Protein AF-A0A4U7CL26-F1 (afdb_monomer_lite)

Foldseek 3Di:
DQDPVNVPVVDDPVRQDDPVNVVVVVVVVVVVPPPADPVNVVVVVVVVVVVVVVVVVVVVD

Sequence (61 aa):
MIRWAECIKSQPPEVWGPQQNAVVNGQIESAQAVDVSAEEKRAIREFARVELRRTEQDADD

pLDDT: mean 86.09, std 9.55, range [53.28, 96.38]

Structure (mmCIF, N/CA/C/O backbone):
data_AF-A0A4U7CL26-F1
#
_entry.id   AF-A0A4U7CL26-F1
#
loop_
_atom_site.group_PDB
_atom_site.id
_atom_site.type_symbol
_atom_site.label_atom_id
_atom_site.label_alt_id
_atom_site.label_comp_id
_atom_site.label_asym_id
_atom_site.label_entity_id
_atom_site.label_seq_id
_atom_site.pdbx_PDB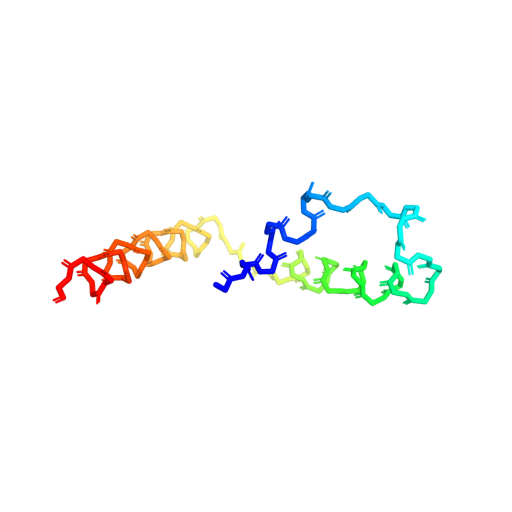_ins_code
_atom_site.Cartn_x
_atom_site.Cartn_y
_atom_site.Cartn_z
_atom_site.occupancy
_atom_site.B_iso_or_equiv
_atom_site.auth_seq_id
_atom_site.auth_comp_id
_atom_site.auth_asym_id
_atom_site.auth_atom_id
_atom_site.pdbx_PDB_model_num
ATOM 1 N N . MET A 1 1 ? -10.802 -5.446 -15.012 1.00 53.28 1 MET A N 1
ATOM 2 C CA . MET A 1 1 ? -9.920 -4.488 -14.306 1.00 53.28 1 MET A CA 1
ATOM 3 C C . MET A 1 1 ? -9.106 -5.295 -13.304 1.00 53.28 1 MET A C 1
ATOM 5 O O . MET A 1 1 ? -9.725 -5.977 -12.503 1.00 53.28 1 MET A O 1
ATOM 9 N N . ILE A 1 2 ? -7.772 -5.319 -13.386 1.00 56.78 2 ILE A N 1
ATOM 10 C CA . ILE A 1 2 ? -6.952 -6.081 -12.423 1.00 56.78 2 ILE A CA 1
ATOM 11 C C . ILE A 1 2 ? -6.952 -5.312 -11.101 1.00 56.78 2 ILE A C 1
ATOM 13 O O . ILE A 1 2 ? -6.636 -4.119 -11.093 1.00 56.78 2 ILE A O 1
ATOM 17 N N . ARG A 1 3 ? -7.327 -5.957 -9.990 1.00 83.50 3 ARG A N 1
ATOM 18 C CA . ARG A 1 3 ? -7.275 -5.301 -8.675 1.00 83.50 3 ARG A CA 1
ATOM 19 C C . ARG A 1 3 ? -5.809 -5.079 -8.303 1.00 83.50 3 ARG A C 1
ATOM 21 O O . ARG A 1 3 ? -4.987 -5.964 -8.500 1.00 83.50 3 ARG A O 1
ATOM 28 N N . TRP A 1 4 ? -5.466 -3.920 -7.738 1.00 84.25 4 TRP A N 1
ATOM 29 C CA . TRP A 1 4 ? -4.077 -3.567 -7.387 1.00 84.25 4 TRP A CA 1
ATOM 30 C C . TRP A 1 4 ? -3.338 -4.703 -6.651 1.00 84.25 4 TRP A C 1
ATOM 32 O O . TRP A 1 4 ? -2.230 -5.066 -7.031 1.00 84.25 4 TRP A O 1
ATOM 42 N N . ALA A 1 5 ? -3.997 -5.363 -5.692 1.00 84.38 5 ALA A N 1
ATOM 43 C CA . ALA A 1 5 ? -3.431 -6.499 -4.961 1.00 84.38 5 ALA A CA 1
ATOM 44 C C . ALA A 1 5 ? -3.083 -7.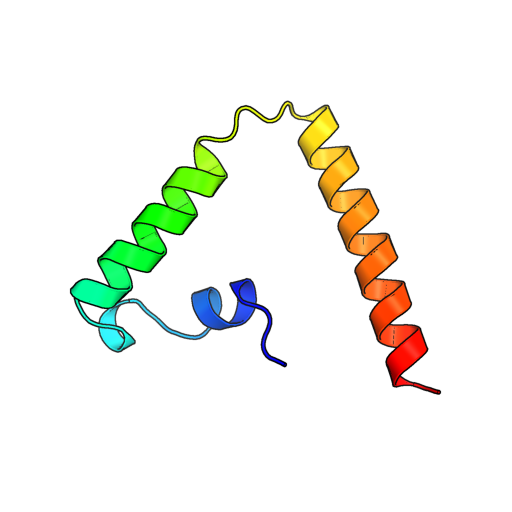716 -5.844 1.00 84.38 5 ALA A C 1
ATOM 46 O O . ALA A 1 5 ? -2.140 -8.442 -5.543 1.00 84.38 5 ALA A O 1
ATOM 47 N N . GLU A 1 6 ? -3.827 -7.964 -6.922 1.00 86.44 6 GLU A N 1
ATOM 48 C CA . GLU A 1 6 ? -3.523 -9.025 -7.890 1.00 86.44 6 GLU A CA 1
ATOM 49 C C . GLU A 1 6 ? -2.322 -8.649 -8.757 1.00 86.44 6 GLU A C 1
ATOM 51 O O . GLU A 1 6 ? -1.479 -9.500 -9.032 1.00 86.44 6 GLU A O 1
ATOM 56 N N . CYS A 1 7 ? -2.196 -7.372 -9.129 1.00 85.44 7 CYS A N 1
ATOM 57 C CA . CYS A 1 7 ? -1.021 -6.859 -9.834 1.00 85.44 7 CYS A CA 1
ATOM 58 C C . CYS A 1 7 ? 0.249 -7.069 -8.993 1.00 85.44 7 CYS A C 1
ATOM 60 O O . CYS A 1 7 ? 1.216 -7.652 -9.475 1.00 85.44 7 CYS A O 1
ATOM 62 N N . ILE A 1 8 ? 0.195 -6.715 -7.702 1.00 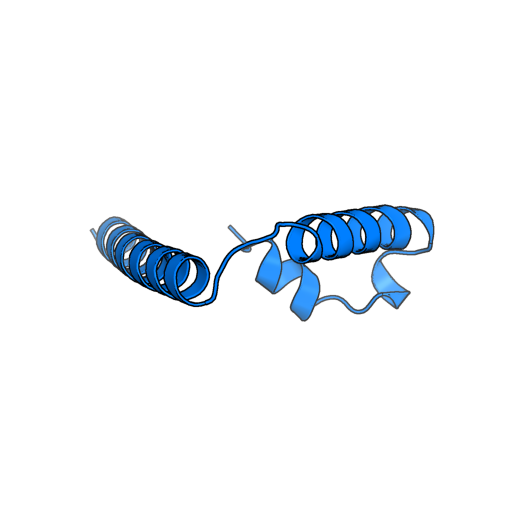87.94 8 ILE A N 1
ATOM 63 C CA . ILE A 1 8 ? 1.314 -6.909 -6.770 1.00 87.94 8 ILE A CA 1
ATOM 64 C C . ILE A 1 8 ? 1.665 -8.392 -6.574 1.00 87.94 8 ILE A C 1
ATOM 66 O O . ILE A 1 8 ? 2.833 -8.739 -6.458 1.00 87.94 8 ILE A O 1
ATOM 70 N N . LYS A 1 9 ? 0.672 -9.290 -6.535 1.00 86.81 9 LYS A N 1
ATOM 71 C CA . LYS A 1 9 ? 0.913 -10.734 -6.350 1.00 86.81 9 LYS A CA 1
ATOM 72 C C . LYS A 1 9 ? 1.430 -11.441 -7.602 1.00 86.81 9 LYS A C 1
ATOM 74 O O . LYS A 1 9 ? 2.114 -12.451 -7.477 1.00 86.81 9 LYS A O 1
ATOM 79 N N . SER A 1 10 ? 1.033 -10.980 -8.786 1.00 90.50 10 SER A N 1
ATOM 80 C CA . SER A 1 10 ? 1.336 -11.652 -10.058 1.00 90.50 10 SER A CA 1
ATOM 81 C C . SER A 1 10 ? 2.653 -11.209 -10.686 1.00 90.50 10 SER A C 1
ATOM 83 O O . SER A 1 10 ? 3.180 -11.923 -11.536 1.00 90.50 10 SER A O 1
ATOM 85 N N . GLN A 1 11 ? 3.190 -10.059 -10.280 1.00 87.88 11 GLN A N 1
ATOM 86 C CA . GLN A 1 11 ? 4.427 -9.522 -10.832 1.00 87.88 11 GLN A CA 1
ATOM 87 C C . GLN A 1 11 ? 5.496 -9.472 -9.735 1.00 87.88 11 GLN A C 1
ATOM 89 O O . GLN A 1 11 ? 5.291 -8.817 -8.715 1.00 87.88 11 GLN A O 1
ATOM 94 N N . PRO A 1 12 ? 6.620 -10.185 -9.902 1.00 85.62 12 PRO A N 1
ATOM 95 C CA . PRO A 1 12 ? 7.682 -10.172 -8.914 1.00 85.62 12 PRO A CA 1
ATOM 96 C C . PRO A 1 12 ? 8.524 -8.879 -9.036 1.00 85.62 12 PRO A C 1
ATOM 98 O O . PRO A 1 12 ? 8.547 -8.265 -10.109 1.00 85.62 12 PRO A O 1
ATOM 101 N N . PRO A 1 13 ? 9.222 -8.441 -7.968 1.00 87.06 13 PRO A N 1
ATOM 102 C CA . PRO A 1 13 ? 9.931 -7.152 -7.928 1.00 87.06 13 PRO A CA 1
ATOM 103 C C . PRO A 1 13 ? 10.982 -6.957 -9.033 1.00 87.06 13 PRO A C 1
ATOM 105 O O . PRO A 1 13 ? 11.349 -5.830 -9.371 1.00 87.06 13 PRO A O 1
ATOM 108 N N . GLU A 1 14 ? 11.482 -8.044 -9.616 1.00 91.81 14 GLU A N 1
ATOM 109 C CA . GLU A 1 14 ? 12.438 -8.029 -10.722 1.00 91.81 14 GLU A CA 1
ATOM 110 C C . GLU A 1 14 ? 11.819 -7.504 -12.030 1.00 91.81 14 GLU A C 1
ATOM 112 O O . GLU A 1 14 ? 12.552 -7.053 -12.907 1.00 91.81 14 GLU A O 1
ATOM 117 N N . VAL A 1 15 ? 10.485 -7.518 -12.163 1.00 92.62 15 VAL A N 1
ATOM 118 C CA . VAL A 1 15 ? 9.760 -7.023 -13.349 1.00 92.62 15 VAL A CA 1
ATOM 119 C C . VAL A 1 15 ? 9.633 -5.498 -13.352 1.00 92.62 15 VAL A C 1
ATOM 121 O O . VAL A 1 15 ? 9.676 -4.874 -14.410 1.00 92.62 15 VAL A O 1
ATOM 124 N N . TRP A 1 16 ? 9.483 -4.886 -12.179 1.00 89.44 16 TRP A N 1
ATOM 125 C CA . TRP A 1 16 ? 9.153 -3.464 -12.032 1.00 89.44 16 TRP A CA 1
ATOM 126 C C . TRP A 1 16 ? 10.376 -2.538 -12.080 1.00 89.44 16 TRP A C 1
ATOM 128 O O . TRP A 1 16 ? 10.296 -1.372 -12.476 1.00 89.44 16 TRP A O 1
ATOM 138 N N . GLY A 1 17 ? 11.539 -3.054 -11.682 1.00 93.94 17 GLY A N 1
ATOM 139 C CA . GLY A 1 17 ? 12.765 -2.274 -11.556 1.00 93.94 17 GLY A CA 1
ATOM 140 C C . GLY A 1 17 ? 12.771 -1.322 -10.344 1.00 93.94 17 GLY A C 1
ATOM 141 O O . GLY A 1 17 ? 11.773 -1.166 -9.636 1.00 93.94 17 GLY A O 1
ATOM 142 N N . PRO A 1 18 ? 13.911 -0.661 -10.062 1.00 95.25 18 PRO A N 1
ATOM 143 C CA . PRO A 1 18 ? 14.152 -0.030 -8.760 1.00 95.25 18 PRO A CA 1
ATOM 144 C C . PRO A 1 18 ? 13.180 1.097 -8.388 1.00 95.25 18 PRO A C 1
ATOM 146 O O . PRO A 1 18 ? 12.778 1.209 -7.233 1.00 95.25 18 PRO A O 1
ATOM 149 N N . GLN A 1 19 ? 12.786 1.930 -9.354 1.00 96.25 19 GLN A N 1
ATOM 150 C CA . GLN A 1 19 ? 11.917 3.083 -9.087 1.00 96.25 19 GLN A CA 1
ATOM 151 C C . GLN A 1 19 ? 10.482 2.659 -8.769 1.00 96.25 19 GLN A C 1
ATOM 153 O O . GLN A 1 19 ? 9.883 3.164 -7.823 1.00 96.25 19 GLN A O 1
ATOM 158 N N . GLN A 1 20 ? 9.934 1.708 -9.525 1.00 93.56 20 GLN A N 1
ATOM 159 C CA . GLN A 1 20 ? 8.592 1.194 -9.261 1.00 93.56 20 GLN A CA 1
ATOM 160 C C . GLN A 1 20 ? 8.560 0.372 -7.968 1.00 93.56 20 GLN A C 1
ATOM 162 O O . GLN A 1 20 ? 7.624 0.524 -7.186 1.00 93.56 20 GLN A O 1
ATOM 167 N N . ASN A 1 21 ? 9.617 -0.398 -7.679 1.00 95.06 21 ASN A N 1
ATOM 168 C CA . ASN A 1 21 ? 9.767 -1.087 -6.394 1.00 95.06 21 ASN A CA 1
AT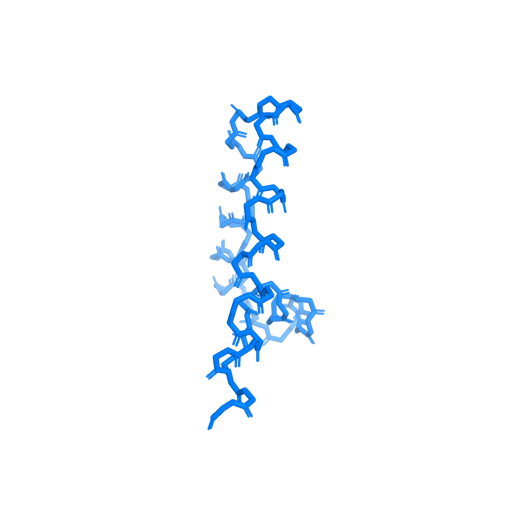OM 169 C C . ASN A 1 21 ? 9.708 -0.113 -5.214 1.00 95.06 21 ASN A C 1
ATOM 171 O O . ASN A 1 21 ? 9.039 -0.395 -4.225 1.00 95.06 21 ASN A O 1
ATOM 175 N N . ALA A 1 22 ? 10.351 1.054 -5.319 1.00 96.38 22 ALA A N 1
ATOM 176 C CA . ALA A 1 22 ? 10.293 2.068 -4.268 1.00 96.38 22 ALA A CA 1
ATOM 177 C C . ALA A 1 22 ? 8.861 2.582 -4.030 1.00 96.38 22 ALA A C 1
ATOM 179 O O . ALA A 1 22 ? 8.445 2.725 -2.881 1.00 96.38 22 ALA A O 1
ATOM 180 N N . VAL A 1 23 ? 8.085 2.802 -5.098 1.00 94.62 23 VAL A N 1
ATOM 181 C CA . VAL A 1 23 ? 6.676 3.221 -4.991 1.00 94.62 23 VAL A CA 1
ATOM 182 C C . VAL A 1 23 ? 5.825 2.132 -4.337 1.00 94.62 23 VAL A C 1
ATOM 184 O O . VAL A 1 23 ? 5.090 2.419 -3.393 1.00 94.62 23 VAL A O 1
ATOM 187 N N . VAL A 1 24 ? 5.934 0.886 -4.806 1.00 92.75 24 VAL A N 1
ATOM 188 C CA . VAL A 1 24 ? 5.171 -0.250 -4.263 1.00 92.75 24 VAL A CA 1
ATOM 189 C C . VAL A 1 24 ? 5.501 -0.472 -2.787 1.00 92.75 24 VAL A C 1
ATOM 191 O O . VAL A 1 24 ? 4.591 -0.609 -1.971 1.00 92.75 24 VAL A O 1
ATOM 194 N N . ASN A 1 25 ? 6.784 -0.439 -2.424 1.00 93.31 25 ASN A N 1
ATOM 195 C CA . ASN A 1 25 ? 7.218 -0.606 -1.039 1.00 93.31 25 ASN A CA 1
ATOM 196 C C . ASN A 1 25 ? 6.667 0.506 -0.141 1.00 93.31 25 ASN A C 1
ATOM 198 O O . ASN A 1 25 ? 6.102 0.205 0.907 1.00 93.31 25 ASN A O 1
ATOM 202 N N . GLY A 1 26 ? 6.726 1.768 -0.579 1.00 94.06 26 GLY A N 1
ATOM 203 C CA . GLY A 1 26 ? 6.160 2.885 0.181 1.00 94.06 26 GLY A CA 1
ATOM 204 C C . GLY A 1 26 ? 4.644 2.770 0.382 1.00 94.06 26 GLY A C 1
ATOM 205 O O . GLY A 1 26 ? 4.127 3.107 1.448 1.00 94.06 26 GLY A O 1
ATOM 206 N N . GLN A 1 27 ? 3.916 2.246 -0.607 1.00 91.69 27 GLN A N 1
ATOM 207 C CA . GLN A 1 27 ? 2.477 1.982 -0.486 1.00 91.69 27 GLN A CA 1
ATOM 208 C C . GLN A 1 27 ? 2.178 0.859 0.516 1.00 91.69 27 GLN A C 1
ATOM 210 O O . GLN A 1 27 ? 1.252 0.988 1.319 1.00 91.69 27 GLN A O 1
ATOM 215 N N . ILE A 1 28 ? 2.961 -0.225 0.495 1.00 89.06 28 ILE A N 1
ATOM 216 C CA . ILE A 1 28 ? 2.826 -1.340 1.442 1.00 89.06 28 ILE A CA 1
ATOM 217 C C . ILE A 1 28 ? 3.133 -0.873 2.868 1.00 89.06 28 ILE A C 1
ATOM 219 O O . ILE A 1 28 ? 2.337 -1.138 3.768 1.00 89.06 28 ILE A O 1
ATOM 223 N N . GLU A 1 29 ? 4.234 -0.147 3.071 1.00 91.94 29 GLU A N 1
ATOM 224 C CA . GLU A 1 29 ? 4.597 0.423 4.374 1.00 91.94 29 GLU A CA 1
ATOM 225 C C . GLU A 1 29 ? 3.511 1.367 4.890 1.00 91.94 29 GLU A C 1
ATOM 227 O O . GLU A 1 29 ? 3.083 1.242 6.034 1.00 91.94 29 GLU A O 1
ATOM 232 N N . SER A 1 30 ? 2.991 2.253 4.034 1.00 89.62 30 SER A N 1
ATOM 233 C CA . SER A 1 30 ? 1.902 3.166 4.405 1.00 89.62 30 SER A CA 1
ATOM 234 C C . SER A 1 30 ? 0.651 2.409 4.849 1.00 89.62 30 SER A C 1
ATOM 236 O O . SER A 1 30 ? 0.033 2.777 5.844 1.00 89.62 30 SER A O 1
ATOM 238 N N . ALA A 1 31 ? 0.286 1.330 4.148 1.00 84.38 31 ALA A N 1
ATOM 239 C CA . ALA A 1 31 ? -0.861 0.500 4.508 1.00 84.38 31 ALA A CA 1
ATOM 240 C C . ALA A 1 31 ? -0.650 -0.262 5.829 1.00 84.38 31 ALA A C 1
ATOM 242 O O . ALA A 1 31 ? -1.607 -0.478 6.572 1.00 84.38 31 ALA A O 1
ATOM 243 N N . GLN A 1 32 ? 0.586 -0.668 6.130 1.00 82.19 32 GLN A N 1
ATOM 244 C CA . GLN A 1 32 ? 0.946 -1.327 7.390 1.00 82.19 32 GLN A CA 1
ATOM 245 C C . GLN A 1 32 ? 1.017 -0.354 8.570 1.00 82.19 32 GLN A C 1
ATOM 247 O O . GLN A 1 32 ? 0.697 -0.747 9.689 1.00 82.19 32 GLN A O 1
ATOM 252 N N . ALA A 1 33 ? 1.427 0.891 8.322 1.00 86.75 33 ALA A N 1
ATOM 253 C CA . ALA A 1 33 ? 1.562 1.936 9.332 1.00 86.75 33 ALA A CA 1
ATOM 254 C C . ALA A 1 33 ? 0.217 2.485 9.825 1.00 86.75 33 ALA A C 1
ATOM 256 O O . ALA A 1 33 ? 0.181 3.201 10.825 1.00 86.75 33 ALA A O 1
ATOM 257 N N . VAL A 1 34 ? -0.889 2.168 9.145 1.00 80.56 34 VAL A N 1
ATOM 258 C CA . VAL A 1 34 ? -2.216 2.518 9.647 1.00 80.56 34 VAL A CA 1
ATOM 259 C C . VAL A 1 34 ? -2.465 1.725 10.929 1.00 80.56 34 VAL A C 1
ATOM 261 O O . VAL A 1 34 ? -2.577 0.497 10.903 1.00 80.56 34 VAL A O 1
ATOM 264 N N . ASP A 1 35 ? -2.558 2.440 12.049 1.00 74.56 35 ASP A N 1
ATOM 265 C CA . ASP A 1 35 ? -2.896 1.877 13.355 1.00 74.56 35 ASP A CA 1
ATOM 266 C C . ASP A 1 35 ? -4.385 1.509 13.393 1.00 74.56 35 ASP A C 1
ATOM 268 O O . ASP A 1 35 ? -5.227 2.228 13.920 1.00 74.56 35 ASP A O 1
ATOM 272 N N . VAL A 1 36 ? -4.722 0.408 12.720 1.00 80.56 36 VAL A N 1
ATOM 273 C CA . VAL A 1 36 ? -6.050 -0.203 12.759 1.00 80.56 36 VAL A CA 1
ATOM 274 C C . VAL A 1 36 ? -6.055 -1.336 13.775 1.00 80.56 36 VAL A C 1
ATOM 276 O O . VAL A 1 36 ? -5.312 -2.322 13.661 1.00 80.56 36 VAL A O 1
ATOM 279 N N . SER A 1 37 ? -6.954 -1.232 14.746 1.00 85.88 37 SER A N 1
ATOM 280 C CA . SER A 1 37 ? -7.221 -2.278 15.725 1.00 85.88 37 SER A CA 1
ATOM 281 C C . SER A 1 37 ? -7.686 -3.577 15.051 1.00 85.88 37 SER A C 1
ATOM 283 O O . SER A 1 37 ? -8.108 -3.621 13.890 1.00 85.88 37 SER A O 1
ATOM 285 N N . ALA A 1 38 ? -7.626 -4.691 15.785 1.00 86.06 38 ALA A N 1
ATOM 286 C CA . ALA A 1 38 ? -8.096 -5.981 15.276 1.00 86.06 38 ALA A CA 1
ATOM 287 C C . ALA A 1 38 ? -9.592 -5.963 14.898 1.00 86.06 38 ALA A C 1
ATOM 289 O O . ALA A 1 38 ? -9.996 -6.649 13.952 1.00 86.06 38 ALA A O 1
ATOM 290 N N . GLU A 1 39 ? -10.389 -5.172 15.618 1.00 90.56 39 GLU A N 1
ATOM 291 C CA . GLU A 1 39 ? -11.814 -4.977 15.366 1.00 90.56 39 GLU A CA 1
ATOM 292 C C . GLU A 1 39 ? -12.050 -4.187 14.076 1.00 90.56 39 GLU A C 1
ATOM 294 O O . GLU A 1 39 ? -12.782 -4.652 13.202 1.00 90.56 39 GLU A O 1
ATOM 299 N N . GLU A 1 40 ? -11.333 -3.079 13.878 1.00 89.62 40 GLU A N 1
ATOM 300 C CA . GLU A 1 40 ? -11.393 -2.299 12.635 1.00 89.62 40 GLU A CA 1
ATOM 301 C C . GLU A 1 40 ? -10.938 -3.131 11.434 1.00 89.62 40 GLU A C 1
ATOM 303 O O . GLU A 1 40 ? -11.612 -3.164 10.405 1.00 89.62 40 GLU A O 1
ATOM 308 N N . LYS A 1 41 ? -9.864 -3.921 11.574 1.00 86.50 41 LYS A N 1
ATOM 309 C CA . LYS A 1 41 ? -9.441 -4.877 10.534 1.00 86.50 41 LYS A CA 1
ATOM 310 C C . LYS A 1 41 ? -10.544 -5.882 10.192 1.00 86.50 41 LYS A C 1
ATOM 312 O O . LYS A 1 41 ? -10.644 -6.310 9.041 1.00 86.50 41 LYS A O 1
ATOM 317 N N . ARG A 1 42 ? -11.349 -6.315 11.169 1.00 90.75 42 ARG A N 1
ATOM 318 C CA . ARG A 1 42 ? -12.478 -7.227 10.933 1.00 90.75 42 ARG A CA 1
ATOM 319 C C . ARG A 1 42 ? -13.610 -6.513 10.198 1.00 90.75 42 ARG A C 1
ATOM 321 O O . ARG A 1 42 ? -14.075 -7.062 9.202 1.00 90.75 42 ARG A O 1
ATOM 328 N N . ALA A 1 43 ? -13.985 -5.314 10.637 1.00 92.81 43 ALA A N 1
ATOM 329 C CA . ALA A 1 43 ? -15.020 -4.503 10.000 1.00 92.81 43 ALA A CA 1
ATOM 330 C C . ALA A 1 43 ? -14.672 -4.188 8.535 1.00 92.81 43 ALA A C 1
ATOM 332 O O . ALA A 1 43 ? -15.489 -4.415 7.644 1.00 92.81 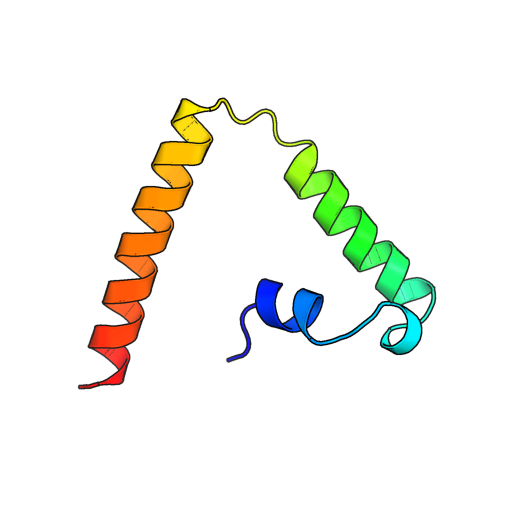43 ALA A O 1
ATOM 333 N N . ILE A 1 44 ? -13.425 -3.787 8.260 1.00 90.12 44 ILE A N 1
ATOM 334 C CA . ILE A 1 44 ? -12.927 -3.530 6.899 1.00 90.12 44 ILE A CA 1
ATOM 335 C C . ILE A 1 44 ? -13.041 -4.785 6.021 1.00 90.12 44 ILE A C 1
ATOM 337 O O . ILE A 1 44 ? -13.490 -4.703 4.880 1.00 90.12 44 ILE A O 1
ATOM 341 N N . ARG A 1 45 ? -12.666 -5.968 6.535 1.00 90.00 45 ARG A N 1
ATOM 342 C CA . ARG A 1 45 ? -12.782 -7.229 5.777 1.00 90.00 45 ARG A CA 1
ATOM 343 C C . ARG A 1 45 ? -14.228 -7.606 5.479 1.00 90.00 45 ARG A C 1
ATOM 345 O O . ARG A 1 45 ? -14.498 -8.158 4.416 1.00 90.00 45 ARG A O 1
ATOM 352 N N . GLU A 1 46 ? -15.133 -7.378 6.422 1.00 94.88 46 GLU A N 1
ATOM 353 C CA . GLU A 1 46 ? -16.554 -7.667 6.243 1.00 94.88 46 GLU A CA 1
ATOM 354 C C . GLU A 1 46 ? -17.173 -6.743 5.196 1.00 94.88 46 GLU A C 1
ATOM 356 O O . GLU A 1 46 ? -17.773 -7.234 4.240 1.00 94.88 46 GLU A O 1
ATOM 361 N N . PHE A 1 47 ? -16.903 -5.440 5.295 1.00 93.69 47 PHE A N 1
ATOM 362 C CA . PHE A 1 47 ? -17.293 -4.458 4.287 1.00 93.69 47 PHE A CA 1
ATOM 363 C C . PHE A 1 47 ? -16.764 -4.829 2.894 1.00 93.69 47 PHE A C 1
ATOM 365 O O . PHE A 1 47 ? -17.537 -4.939 1.945 1.00 93.69 47 PHE A O 1
ATOM 372 N N . ALA A 1 48 ? -15.465 -5.127 2.778 1.00 90.62 48 ALA A N 1
ATOM 373 C CA . ALA A 1 48 ? -14.855 -5.502 1.505 1.00 90.62 48 ALA A CA 1
ATOM 374 C C . ALA A 1 48 ? -15.499 -6.752 0.877 1.00 90.62 48 ALA A C 1
ATOM 376 O O . ALA A 1 48 ? -15.628 -6.815 -0.342 1.00 90.62 48 ALA A O 1
ATOM 377 N N . ARG A 1 49 ? -15.922 -7.741 1.681 1.00 91.19 49 ARG A N 1
ATOM 378 C CA . ARG A 1 49 ? -16.630 -8.938 1.188 1.00 91.19 49 ARG A CA 1
ATOM 379 C C . ARG A 1 49 ? -18.020 -8.618 0.646 1.00 91.19 49 ARG A C 1
ATOM 381 O O . ARG A 1 49 ? -18.421 -9.223 -0.344 1.00 91.19 49 ARG A O 1
ATOM 388 N N . VAL A 1 50 ? -18.751 -7.719 1.306 1.00 93.12 50 VAL A N 1
ATOM 389 C CA . VAL A 1 50 ? -20.086 -7.287 0.864 1.00 93.12 50 VAL A CA 1
ATOM 390 C C . VAL A 1 50 ? -19.984 -6.565 -0.476 1.00 93.12 50 VAL A C 1
ATOM 392 O O . VAL A 1 50 ? -20.681 -6.936 -1.418 1.00 93.12 50 VAL A O 1
ATOM 395 N N . GLU A 1 51 ? -19.061 -5.610 -0.589 1.00 91.81 51 GLU A N 1
ATOM 396 C CA . GLU A 1 51 ? -18.841 -4.866 -1.833 1.00 91.81 51 GLU A CA 1
ATOM 397 C C . GLU A 1 51 ? -18.361 -5.772 -2.974 1.00 91.81 51 GLU A C 1
ATOM 399 O O . GLU A 1 51 ? -18.837 -5.638 -4.097 1.00 91.81 51 GLU A O 1
ATOM 404 N N . LEU A 1 52 ? -17.484 -6.751 -2.701 1.00 87.69 52 LEU A N 1
ATOM 405 C CA . LEU A 1 52 ? -17.053 -7.718 -3.719 1.00 87.69 52 LEU A CA 1
ATOM 406 C C . LEU A 1 52 ? -18.247 -8.456 -4.332 1.00 87.69 52 LEU A C 1
ATOM 408 O O . LEU A 1 52 ? -18.382 -8.497 -5.551 1.00 87.69 52 LEU A O 1
ATOM 412 N N . ARG A 1 53 ? -19.125 -8.991 -3.476 1.00 86.69 53 ARG A N 1
ATOM 413 C CA . ARG A 1 53 ? -20.298 -9.759 -3.900 1.00 86.69 53 ARG A CA 1
ATOM 414 C C . ARG A 1 53 ? -21.264 -8.904 -4.708 1.00 86.69 53 ARG A C 1
ATOM 416 O O . ARG A 1 53 ? -21.810 -9.378 -5.694 1.00 86.69 53 ARG A O 1
ATOM 423 N N . ARG A 1 54 ? -21.458 -7.648 -4.301 1.00 86.44 54 ARG A N 1
ATOM 424 C CA . ARG A 1 54 ? -22.279 -6.695 -5.048 1.00 86.44 54 ARG A CA 1
ATOM 425 C C . ARG A 1 54 ? -21.717 -6.470 -6.451 1.00 86.44 54 ARG A C 1
ATOM 427 O O . ARG A 1 54 ? -22.453 -6.592 -7.417 1.00 86.44 54 ARG A O 1
ATOM 434 N N . THR A 1 55 ? -20.409 -6.227 -6.566 1.00 82.62 55 THR A N 1
ATOM 435 C CA . THR A 1 55 ? -19.773 -6.024 -7.879 1.00 82.62 55 THR A CA 1
ATOM 436 C C . THR A 1 55 ? -19.823 -7.255 -8.782 1.00 82.62 55 THR A C 1
ATOM 438 O O . THR A 1 55 ? -19.808 -7.101 -9.995 1.00 82.62 55 THR A O 1
ATOM 441 N N . GLU A 1 56 ? -19.859 -8.463 -8.211 1.00 83.31 56 GLU A N 1
ATOM 442 C CA . GLU A 1 56 ? -20.036 -9.707 -8.970 1.00 83.31 56 GLU A CA 1
ATOM 443 C C . GLU A 1 56 ? -21.477 -9.840 -9.481 1.00 83.31 56 GLU A C 1
ATOM 445 O O . GLU A 1 56 ? -21.675 -10.168 -10.642 1.00 83.31 56 GLU A O 1
ATOM 450 N N . GLN A 1 57 ? -22.474 -9.509 -8.654 1.00 75.69 57 GLN A N 1
ATOM 451 C CA . GLN A 1 57 ? -23.887 -9.505 -9.056 1.00 75.69 57 GLN A CA 1
ATOM 452 C C . GLN A 1 57 ? -24.175 -8.477 -10.156 1.00 75.69 57 GLN A C 1
ATOM 454 O O . GLN A 1 57 ? -24.835 -8.805 -11.131 1.00 75.69 57 GLN A O 1
ATOM 459 N N . ASP A 1 58 ? -23.627 -7.266 -10.029 1.00 73.75 58 ASP A N 1
ATOM 460 C CA . ASP A 1 58 ? -23.785 -6.199 -11.026 1.00 73.75 58 ASP A CA 1
ATOM 461 C C . ASP A 1 58 ? -23.087 -6.520 -12.369 1.00 73.75 58 ASP A C 1
ATOM 463 O O . ASP A 1 58 ? -23.316 -5.828 -13.357 1.00 73.75 58 ASP A O 1
ATOM 467 N N . ALA A 1 59 ? -22.186 -7.511 -12.409 1.00 69.75 59 ALA A N 1
ATOM 468 C CA . ALA A 1 59 ? -21.468 -7.919 -13.619 1.00 69.75 59 ALA A CA 1
ATOM 469 C C . ALA A 1 59 ? -22.126 -9.098 -14.361 1.00 69.75 59 ALA A C 1
ATOM 471 O O . ALA A 1 59 ? -21.758 -9.349 -15.511 1.00 69.75 59 ALA A O 1
ATOM 472 N N . ASP A 1 60 ? -23.050 -9.810 -13.709 1.00 64.12 60 ASP A N 1
ATOM 473 C CA . ASP A 1 60 ? -23.778 -10.957 -14.266 1.00 64.12 60 A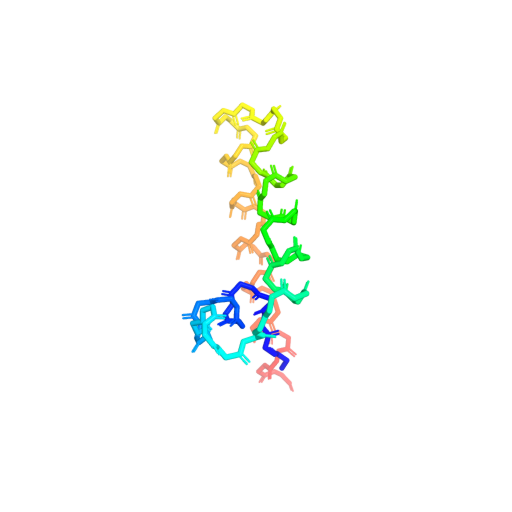SP A CA 1
ATOM 474 C C . ASP A 1 60 ? -25.160 -10.575 -14.866 1.00 64.12 60 ASP A C 1
ATOM 476 O O . ASP A 1 60 ? -25.753 -11.409 -15.556 1.00 64.12 60 ASP A O 1
ATOM 480 N N . ASP A 1 61 ? -25.650 -9.343 -14.644 1.00 53.62 61 ASP A N 1
ATOM 481 C CA . ASP A 1 61 ? -26.866 -8.737 -15.247 1.00 53.62 61 ASP A CA 1
ATOM 482 C C . ASP A 1 61 ? -26.554 -7.919 -16.524 1.00 53.62 61 ASP A C 1
ATOM 484 O O . ASP A 1 61 ? -27.372 -7.964 -17.478 1.00 53.62 61 ASP A O 1
#

Secondary structure (DSSP, 8-state):
---HHHHHHHS-HHHHHHHHHHHHHHHHHHHHHS---HHHHHHHHHHHHHHHHHHHHHHH-

Radius of gyration: 15.16 Å; chains: 1; bounding box: 41×15×31 Å